Protein AF-A0A1M5AYP2-F1 (afdb_monomer_lite)

Radius of gyration: 13.38 Å; chains: 1; bounding box: 35×28×34 Å

Organism: NCBI:txid1123369

Structure (mmCIF, N/CA/C/O backbone):
data_AF-A0A1M5AYP2-F1
#
_entry.id   AF-A0A1M5AYP2-F1
#
loop_
_atom_site.group_PDB
_atom_site.id
_atom_site.type_symbol
_atom_site.label_atom_id
_atom_site.label_alt_id
_atom_site.label_comp_id
_atom_site.label_asym_id
_atom_site.label_entity_id
_atom_site.label_seq_id
_atom_site.pdbx_PDB_ins_code
_atom_site.Cartn_x
_atom_site.Cartn_y
_atom_site.Cartn_z
_atom_site.occupancy
_atom_site.B_iso_or_equiv
_atom_site.auth_seq_id
_atom_site.auth_comp_id
_atom_site.auth_asym_id
_atom_site.auth_atom_id
_atom_site.pdbx_PDB_model_num
ATOM 1 N N . MET A 1 1 ? -6.963 -2.518 9.883 1.00 96.50 1 MET A N 1
ATOM 2 C CA . MET A 1 1 ? -5.746 -1.759 10.312 1.00 96.50 1 MET A CA 1
ATOM 3 C C . MET A 1 1 ? -5.802 -0.309 9.828 1.00 96.50 1 MET A C 1
ATOM 5 O O . MET A 1 1 ? -6.464 -0.066 8.835 1.00 96.50 1 MET A O 1
ATOM 9 N N . ASN A 1 2 ? -5.105 0.643 10.453 1.00 97.88 2 ASN A N 1
ATOM 10 C CA . ASN A 1 2 ? -5.012 2.040 9.972 1.00 97.88 2 ASN A CA 1
ATOM 11 C C . ASN A 1 2 ? -3.704 2.336 9.203 1.00 97.88 2 ASN A C 1
ATOM 13 O O . ASN A 1 2 ? -2.793 1.505 9.170 1.00 97.88 2 ASN A O 1
ATOM 17 N N . LEU A 1 3 ? -3.571 3.537 8.626 1.00 97.81 3 LEU A N 1
ATOM 18 C CA . LEU A 1 3 ? -2.393 3.962 7.851 1.00 97.81 3 LEU A CA 1
ATOM 19 C C . LEU A 1 3 ? -1.069 3.863 8.618 1.00 97.81 3 LEU A C 1
ATOM 21 O O . LEU A 1 3 ? -0.034 3.513 8.043 1.00 97.81 3 LEU A O 1
ATOM 25 N N . LYS A 1 4 ? -1.077 4.176 9.918 1.00 97.50 4 LYS A N 1
ATOM 26 C CA . LYS A 1 4 ? 0.127 4.088 10.752 1.00 97.50 4 LYS A CA 1
ATOM 27 C C . LYS A 1 4 ? 0.553 2.629 10.915 1.00 97.50 4 LYS A C 1
ATOM 29 O O . LYS A 1 4 ? 1.718 2.308 10.697 1.00 97.50 4 LYS A O 1
ATOM 34 N N . GLU A 1 5 ? -0.390 1.754 11.249 1.00 98.38 5 GLU A N 1
ATOM 35 C CA . GLU A 1 5 ? -0.150 0.314 11.397 1.00 98.38 5 GLU A CA 1
ATOM 36 C C . GLU A 1 5 ? 0.295 -0.328 10.077 1.00 98.38 5 GLU A C 1
ATOM 38 O O . GLU A 1 5 ? 1.199 -1.164 10.071 1.00 98.38 5 GLU A O 1
ATOM 43 N N . LEU A 1 6 ? -0.301 0.091 8.956 1.00 98.50 6 LEU A N 1
ATOM 44 C CA . LEU A 1 6 ? 0.086 -0.332 7.613 1.00 98.50 6 LEU A CA 1
ATOM 45 C C . LEU A 1 6 ? 1.560 -0.018 7.343 1.00 98.50 6 LEU A C 1
ATOM 47 O O . LEU A 1 6 ? 2.332 -0.911 6.988 1.00 98.50 6 LEU A O 1
ATOM 51 N N . LYS A 1 7 ? 1.968 1.236 7.570 1.00 97.94 7 LYS A N 1
ATOM 52 C CA . LYS A 1 7 ? 3.356 1.672 7.389 1.00 97.94 7 LYS A CA 1
ATOM 53 C C . LYS A 1 7 ? 4.320 0.862 8.253 1.00 97.94 7 LYS A C 1
ATOM 55 O O . LYS A 1 7 ? 5.348 0.395 7.765 1.00 97.94 7 LYS A O 1
ATOM 60 N N . GLU A 1 8 ? 3.991 0.685 9.530 1.00 98.00 8 GLU A N 1
ATOM 61 C CA . GLU A 1 8 ? 4.811 -0.084 10.470 1.00 98.00 8 GLU A CA 1
ATOM 62 C C . GLU A 1 8 ? 4.969 -1.543 10.024 1.00 98.00 8 GLU A C 1
ATOM 64 O O . GLU A 1 8 ? 6.076 -2.082 10.080 1.00 98.00 8 GLU A O 1
ATOM 69 N N . LYS A 1 9 ? 3.902 -2.178 9.526 1.00 98.25 9 LYS A N 1
ATOM 70 C CA . LYS A 1 9 ? 3.951 -3.551 9.005 1.00 98.25 9 LYS A CA 1
ATOM 71 C C . LYS A 1 9 ? 4.796 -3.675 7.737 1.00 98.25 9 LYS A C 1
ATOM 73 O O . LYS A 1 9 ? 5.628 -4.577 7.672 1.00 98.25 9 LYS A O 1
ATOM 78 N N . LEU A 1 10 ? 4.622 -2.785 6.758 1.00 97.94 10 LEU A N 1
ATOM 79 C CA . LEU A 1 10 ? 5.399 -2.803 5.508 1.00 97.94 10 LEU A CA 1
ATOM 80 C C . LEU A 1 10 ? 6.904 -2.677 5.791 1.00 97.94 10 LEU A C 1
ATOM 82 O O . LEU A 1 10 ? 7.701 -3.470 5.289 1.00 97.94 10 LEU A O 1
ATOM 86 N N . ILE A 1 11 ? 7.279 -1.756 6.686 1.00 97.31 11 ILE A N 1
ATOM 87 C CA . ILE A 1 11 ? 8.669 -1.580 7.130 1.00 97.31 11 ILE A CA 1
ATOM 88 C C . ILE A 1 11 ? 9.168 -2.822 7.875 1.00 97.31 11 ILE A C 1
ATOM 90 O O . ILE A 1 11 ? 10.250 -3.324 7.578 1.00 97.31 11 ILE A O 1
ATOM 94 N N . LYS A 1 12 ? 8.390 -3.348 8.830 1.00 97.94 12 LYS A N 1
ATOM 95 C CA . LYS A 1 12 ? 8.777 -4.519 9.633 1.00 97.94 12 LYS A CA 1
ATOM 96 C C . LYS A 1 12 ? 9.035 -5.764 8.778 1.00 97.94 12 LYS A C 1
ATOM 98 O O . LYS A 1 12 ? 9.896 -6.566 9.132 1.00 97.94 12 LYS A O 1
ATOM 103 N N . ASN A 1 13 ? 8.320 -5.917 7.667 1.00 96.50 13 ASN A N 1
ATOM 104 C CA . ASN A 1 13 ? 8.507 -7.029 6.733 1.00 96.50 13 ASN A CA 1
ATOM 105 C C . ASN A 1 13 ? 9.569 -6.767 5.660 1.00 96.50 13 ASN A C 1
ATOM 107 O O . ASN A 1 13 ? 9.758 -7.607 4.786 1.00 96.50 13 ASN A O 1
ATOM 111 N N . ASN A 1 14 ? 10.294 -5.648 5.744 1.00 95.94 14 ASN A N 1
ATOM 112 C CA . ASN A 1 14 ? 11.322 -5.249 4.783 1.00 95.94 14 ASN A CA 1
ATOM 113 C C . ASN A 1 14 ? 10.793 -5.138 3.345 1.00 95.94 14 ASN A C 1
ATOM 115 O O . ASN A 1 14 ? 11.515 -5.458 2.401 1.00 95.94 14 ASN A O 1
ATOM 119 N N . ILE A 1 15 ? 9.546 -4.686 3.175 1.00 96.50 15 ILE A N 1
ATOM 120 C CA . ILE A 1 15 ? 9.010 -4.384 1.848 1.00 96.50 15 ILE A CA 1
ATOM 121 C C . ILE A 1 15 ? 9.646 -3.070 1.362 1.00 96.50 15 ILE A C 1
ATOM 123 O O . ILE A 1 15 ? 9.460 -2.036 2.019 1.00 96.50 15 ILE A O 1
ATOM 127 N N . PRO A 1 16 ? 10.384 -3.070 0.237 1.00 95.44 16 PRO A N 1
ATOM 128 C CA . PRO A 1 16 ? 11.052 -1.869 -0.254 1.00 95.44 16 PRO A CA 1
ATOM 129 C C . PRO A 1 16 ? 10.056 -0.763 -0.629 1.00 95.44 16 PRO A C 1
ATOM 131 O O . PRO A 1 16 ? 8.948 -1.042 -1.086 1.00 95.44 16 PRO A O 1
ATOM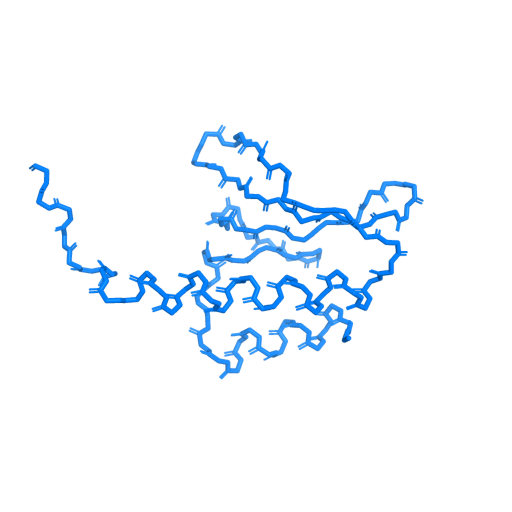 134 N N . GLN A 1 17 ? 10.430 0.501 -0.419 1.00 94.69 17 GLN A N 1
ATOM 135 C CA . GLN A 1 17 ? 9.516 1.644 -0.562 1.00 94.69 17 GLN A CA 1
ATOM 136 C C . GLN A 1 17 ? 9.027 1.850 -2.006 1.00 94.69 17 GLN A C 1
ATOM 138 O O . GLN A 1 17 ? 7.923 2.346 -2.227 1.00 94.69 17 GLN A O 1
ATOM 143 N N . GLU A 1 18 ? 9.811 1.437 -2.998 1.00 94.44 18 GLU A N 1
ATOM 144 C CA . GLU A 1 18 ? 9.420 1.442 -4.409 1.00 94.44 18 GLU A CA 1
ATOM 145 C C . GLU A 1 18 ? 8.201 0.554 -4.711 1.00 94.44 18 GLU A C 1
ATOM 147 O O . GLU A 1 18 ? 7.572 0.718 -5.745 1.00 94.44 18 GLU A O 1
ATOM 152 N N . TRP A 1 19 ? 7.790 -0.325 -3.795 1.00 96.56 19 TRP A N 1
ATOM 153 C CA . TRP A 1 19 ? 6.579 -1.130 -3.971 1.00 96.56 19 TRP A CA 1
ATOM 154 C C . TRP A 1 19 ? 5.313 -0.442 -3.459 1.00 96.56 19 TRP A C 1
ATOM 156 O O . TRP A 1 19 ? 4.217 -0.869 -3.810 1.00 96.56 19 TRP A O 1
ATOM 166 N N . TRP A 1 20 ? 5.418 0.588 -2.611 1.00 97.88 20 TRP A N 1
ATOM 167 C CA . TRP A 1 20 ? 4.249 1.110 -1.899 1.00 97.88 20 TRP A CA 1
ATOM 168 C C . TRP A 1 20 ? 4.288 2.610 -1.591 1.00 97.88 20 TRP A C 1
ATOM 170 O O . TRP A 1 20 ? 5.228 3.139 -0.996 1.00 97.88 20 TRP A O 1
ATOM 180 N N . GLY A 1 21 ? 3.192 3.285 -1.931 1.00 97.62 21 GLY A N 1
ATOM 181 C CA . GLY A 1 21 ? 2.886 4.672 -1.606 1.00 97.62 21 GLY A CA 1
ATOM 182 C C . GLY A 1 21 ? 1.614 4.771 -0.762 1.00 97.62 21 GLY A C 1
ATOM 183 O O . GLY A 1 21 ? 0.613 4.119 -1.048 1.00 97.62 21 GLY A O 1
ATOM 184 N N . ILE A 1 22 ? 1.648 5.588 0.293 1.00 97.56 22 ILE A N 1
ATOM 185 C CA . ILE A 1 22 ? 0.503 5.854 1.182 1.00 97.56 22 ILE A CA 1
ATOM 186 C C . ILE A 1 22 ? 0.402 7.361 1.483 1.00 97.56 22 ILE A C 1
ATOM 188 O O . ILE A 1 22 ? 1.390 8.082 1.300 1.00 97.56 22 ILE A O 1
ATOM 192 N N . PRO A 1 23 ? -0.739 7.873 1.978 1.00 95.44 23 PRO A N 1
ATOM 193 C CA . PRO A 1 23 ? -0.896 9.296 2.262 1.00 95.44 23 PRO A CA 1
ATOM 194 C C . PRO A 1 23 ? 0.120 9.812 3.290 1.00 95.44 23 PRO A C 1
ATOM 196 O O . PRO A 1 23 ? 0.476 9.128 4.251 1.00 95.44 23 PRO A O 1
ATOM 199 N N . GLY A 1 24 ? 0.580 11.051 3.101 1.00 90.25 24 GLY A N 1
ATOM 200 C CA . GLY A 1 24 ? 1.511 11.707 4.026 1.00 90.25 24 GLY A CA 1
ATOM 201 C C . GLY A 1 24 ? 2.978 11.282 3.889 1.00 90.25 24 GLY A C 1
ATOM 202 O O . GLY A 1 24 ? 3.786 11.643 4.747 1.00 90.25 24 GLY A O 1
ATOM 203 N N . GLN A 1 25 ? 3.353 10.554 2.830 1.00 89.19 25 GLN A N 1
ATOM 204 C CA . GLN A 1 25 ? 4.754 10.259 2.514 1.00 89.19 25 GLN A CA 1
ATOM 205 C C . GLN A 1 25 ? 5.141 10.692 1.097 1.00 89.19 25 GLN A C 1
ATOM 207 O O . GLN A 1 25 ? 4.337 10.639 0.171 1.00 89.19 25 GLN A O 1
ATOM 212 N N . PHE A 1 26 ? 6.407 11.073 0.917 1.00 89.38 26 PHE A N 1
ATOM 213 C CA . PHE A 1 26 ? 6.988 11.292 -0.405 1.00 89.38 26 PHE A CA 1
ATOM 214 C C . PHE A 1 26 ? 7.581 9.979 -0.927 1.00 89.38 26 PHE A C 1
ATOM 216 O O . PHE A 1 26 ? 8.573 9.492 -0.384 1.00 89.38 26 PHE A O 1
ATOM 223 N N . ALA A 1 27 ? 6.956 9.394 -1.950 1.00 90.94 27 ALA A N 1
ATOM 224 C CA . ALA A 1 27 ? 7.381 8.130 -2.552 1.00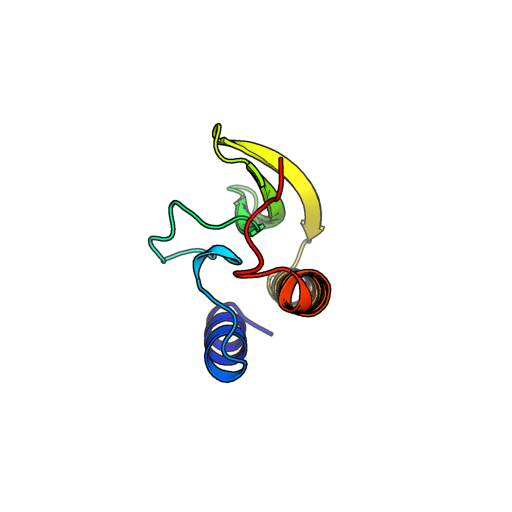 90.94 27 ALA A CA 1
ATOM 225 C C . ALA A 1 27 ? 7.107 8.118 -4.073 1.00 90.94 27 ALA A C 1
ATOM 227 O O . ALA A 1 27 ? 6.259 7.375 -4.546 1.00 90.94 27 ALA A O 1
ATOM 228 N N . PRO A 1 28 ? 7.773 8.979 -4.864 1.00 86.31 28 PRO A N 1
ATOM 229 C CA . PRO A 1 28 ? 7.421 9.210 -6.271 1.00 86.31 28 PRO A CA 1
ATOM 230 C C . PRO A 1 28 ? 7.661 8.006 -7.194 1.00 86.31 28 PRO A C 1
ATOM 232 O O . PRO A 1 28 ? 7.201 8.021 -8.329 1.00 86.31 28 PRO A O 1
ATOM 235 N N . SER A 1 29 ? 8.398 6.998 -6.728 1.00 89.44 29 SER A N 1
ATOM 236 C CA . SER A 1 29 ? 8.752 5.789 -7.475 1.00 89.44 29 SER A CA 1
ATOM 237 C C . SER A 1 29 ? 7.988 4.551 -7.000 1.00 89.44 29 SER A C 1
ATOM 239 O O . SER A 1 29 ? 8.475 3.447 -7.208 1.00 89.44 29 SER A O 1
ATOM 241 N N . SER A 1 30 ? 6.879 4.724 -6.277 1.00 95.50 30 SER A N 1
ATOM 242 C CA . SER A 1 30 ? 6.085 3.600 -5.783 1.00 95.50 30 SER A CA 1
ATOM 243 C C . SER A 1 30 ? 5.167 3.030 -6.861 1.00 95.50 30 SER A C 1
ATOM 245 O O . SER A 1 30 ? 4.398 3.783 -7.461 1.00 95.50 30 SER A O 1
ATOM 247 N N . ASP A 1 31 ? 5.208 1.710 -7.027 1.00 96.19 31 ASP A N 1
ATOM 248 C CA . ASP A 1 31 ? 4.371 0.959 -7.967 1.00 96.19 31 ASP A CA 1
ATOM 249 C C . ASP A 1 31 ? 2.901 0.936 -7.528 1.00 96.19 31 ASP A C 1
ATOM 251 O O . ASP A 1 31 ? 2.011 1.293 -8.295 1.00 96.19 31 ASP A O 1
ATOM 255 N N . PHE A 1 32 ? 2.620 0.550 -6.280 1.00 98.31 32 PHE A N 1
ATOM 256 C CA . PHE A 1 32 ? 1.256 0.501 -5.748 1.00 98.31 32 PHE A CA 1
ATOM 257 C C . PHE A 1 32 ? 0.980 1.671 -4.815 1.00 98.31 32 PHE A C 1
ATOM 259 O O . PHE A 1 32 ? 1.821 2.052 -4.002 1.00 98.31 32 PHE A O 1
ATOM 266 N N . TRP A 1 33 ? -0.236 2.199 -4.872 1.00 98.25 33 TRP A N 1
ATOM 267 C CA . TRP A 1 33 ? -0.671 3.327 -4.062 1.00 98.25 33 TRP A CA 1
ATOM 268 C C . TRP A 1 33 ? -1.989 3.067 -3.356 1.00 98.25 33 TRP A C 1
ATOM 270 O O . TRP A 1 33 ? -2.915 2.499 -3.933 1.00 98.25 33 TRP A O 1
ATOM 280 N N . LEU A 1 34 ? -2.065 3.554 -2.121 1.00 98.50 34 LEU A N 1
ATOM 281 C CA . LEU A 1 34 ? -3.294 3.778 -1.376 1.00 98.50 34 LEU A CA 1
ATOM 282 C C . LEU A 1 34 ? -3.517 5.289 -1.261 1.00 98.50 34 LEU A C 1
ATOM 284 O O . LEU A 1 34 ? -2.644 6.018 -0.788 1.00 98.50 34 LEU A O 1
ATOM 288 N N . GLU A 1 35 ? -4.692 5.760 -1.661 1.00 97.19 35 GLU A N 1
ATOM 289 C CA . GLU A 1 35 ? -5.072 7.174 -1.615 1.00 97.19 35 GLU A CA 1
ATOM 290 C C . GLU A 1 35 ? -6.512 7.320 -1.102 1.00 97.19 35 GLU A C 1
ATOM 292 O O . GLU A 1 35 ? -7.334 6.413 -1.254 1.00 97.19 35 GLU A O 1
ATOM 297 N N . GLN A 1 36 ? -6.820 8.457 -0.472 1.00 96.56 36 GLN A N 1
ATOM 298 C CA . GLN A 1 36 ? -8.188 8.821 -0.110 1.00 96.56 36 GLN A CA 1
ATOM 299 C C . GLN A 1 36 ? -8.684 9.916 -1.057 1.00 96.56 36 GLN A C 1
ATOM 301 O O . GLN A 1 36 ? -8.066 10.972 -1.182 1.00 96.56 36 GLN A O 1
ATOM 306 N N . ASN A 1 37 ? -9.815 9.666 -1.706 1.00 94.88 37 ASN A N 1
ATOM 307 C CA . ASN A 1 37 ? -10.494 10.630 -2.558 1.00 94.88 37 ASN A CA 1
ATOM 308 C C . ASN A 1 37 ? -11.157 11.735 -1.723 1.00 94.88 37 ASN A C 1
ATOM 310 O O . ASN A 1 37 ? -11.466 11.562 -0.543 1.00 94.88 37 ASN A O 1
ATOM 314 N N . GLY A 1 38 ? -11.466 12.866 -2.364 1.00 94.25 38 GLY A N 1
ATOM 315 C CA . GLY A 1 38 ? -12.133 13.997 -1.706 1.00 94.25 38 GLY A CA 1
ATOM 316 C C . GLY A 1 38 ? -13.540 13.695 -1.167 1.00 94.25 38 GLY A C 1
ATOM 317 O O . GLY A 1 38 ? -14.036 14.439 -0.326 1.00 94.25 38 GLY A O 1
ATOM 318 N N . ASP A 1 39 ? -14.176 12.610 -1.617 1.00 95.31 39 ASP A N 1
ATOM 319 C CA . ASP A 1 39 ? -15.472 12.129 -1.117 1.00 95.31 39 ASP A CA 1
ATOM 320 C C . ASP A 1 39 ? -15.350 11.169 0.085 1.00 95.31 39 ASP A C 1
ATOM 322 O O . ASP A 1 39 ? -16.355 10.661 0.583 1.00 95.31 39 ASP A O 1
ATOM 326 N N . GLY A 1 40 ? -14.126 10.922 0.559 1.00 95.75 40 GLY A N 1
ATOM 327 C CA . GLY A 1 40 ? -13.822 10.033 1.677 1.00 95.75 40 GLY A CA 1
ATOM 328 C C . GLY A 1 40 ? -13.656 8.561 1.297 1.00 95.75 40 GLY A C 1
ATOM 329 O O . GLY A 1 40 ? -13.291 7.767 2.167 1.00 95.75 40 GLY A O 1
ATOM 330 N N . THR A 1 41 ? -13.881 8.182 0.033 1.00 97.88 41 THR A N 1
ATOM 331 C CA . THR A 1 41 ? -13.602 6.821 -0.445 1.00 97.88 41 THR A CA 1
ATOM 332 C C . THR A 1 41 ? -12.104 6.573 -0.553 1.00 97.88 41 THR A C 1
ATOM 334 O O . THR A 1 41 ? -11.319 7.483 -0.812 1.00 97.88 41 THR A O 1
ATOM 337 N N . TRP A 1 42 ? -11.698 5.324 -0.364 1.00 98.56 42 TRP A N 1
ATOM 338 C CA . TRP A 1 42 ? -10.311 4.899 -0.511 1.00 98.56 42 TRP A CA 1
ATOM 339 C C . TRP A 1 42 ? -10.123 4.191 -1.842 1.00 98.56 42 TRP A C 1
ATOM 341 O O . TRP A 1 42 ? -10.986 3.417 -2.262 1.00 98.56 42 TRP A O 1
ATOM 351 N N . ILE A 1 43 ? -8.993 4.432 -2.492 1.00 98.56 43 ILE A N 1
ATOM 352 C CA . ILE A 1 43 ? -8.632 3.835 -3.772 1.00 98.56 43 ILE A CA 1
ATOM 353 C C . ILE A 1 43 ? -7.255 3.189 -3.673 1.00 98.56 43 ILE A C 1
ATOM 355 O O . ILE A 1 43 ? -6.317 3.766 -3.124 1.00 98.56 43 ILE A O 1
ATOM 359 N N . VAL A 1 44 ? -7.158 1.981 -4.217 1.00 98.69 44 VAL A N 1
ATOM 360 C CA . VAL A 1 44 ? -5.900 1.278 -4.442 1.00 98.69 44 VAL A CA 1
ATOM 361 C C . VAL A 1 44 ? -5.660 1.203 -5.939 1.00 98.69 44 VAL A C 1
ATOM 363 O O . VAL A 1 44 ? -6.536 0.755 -6.686 1.00 98.69 44 VAL A O 1
ATOM 366 N N . TYR A 1 45 ? -4.488 1.646 -6.378 1.00 98.44 45 TYR A N 1
ATOM 367 C CA . TYR A 1 45 ? -4.111 1.666 -7.787 1.00 98.44 45 TYR A CA 1
ATOM 368 C C . TYR A 1 45 ? -2.641 1.293 -7.983 1.00 98.44 45 TYR A C 1
ATOM 370 O O . TYR A 1 45 ? -1.820 1.465 -7.084 1.00 98.44 45 TYR A O 1
ATOM 378 N N . TYR A 1 46 ? -2.321 0.783 -9.166 1.00 98.00 46 TYR A N 1
ATOM 379 C CA . TYR A 1 46 ? -0.955 0.661 -9.668 1.00 98.00 46 TYR A CA 1
ATOM 380 C C . TYR A 1 46 ? -0.605 1.904 -10.495 1.00 98.00 46 TYR A C 1
ATOM 382 O O . TYR A 1 46 ? -1.479 2.441 -11.179 1.00 98.00 46 TYR A O 1
ATOM 390 N N . GLN A 1 47 ? 0.639 2.371 -10.441 1.00 95.19 47 GLN A N 1
ATOM 391 C CA . GLN A 1 47 ? 1.150 3.470 -11.251 1.00 95.19 47 GLN A CA 1
ATOM 392 C C . GLN A 1 47 ? 2.423 3.050 -11.992 1.00 95.19 47 GLN A C 1
ATOM 394 O O . GLN A 1 47 ? 3.397 2.648 -11.365 1.00 95.19 47 GLN A O 1
ATOM 399 N N . ASP A 1 48 ? 2.427 3.187 -13.319 1.00 92.75 48 ASP A N 1
ATOM 400 C CA . ASP A 1 48 ? 3.603 2.869 -14.140 1.00 92.75 48 ASP A CA 1
ATOM 401 C C . ASP A 1 48 ? 4.650 4.002 -14.156 1.00 92.75 48 ASP A C 1
ATOM 403 O O . ASP A 1 48 ? 4.412 5.120 -13.679 1.00 92.75 48 ASP A O 1
ATOM 407 N N . GLU A 1 49 ? 5.816 3.757 -14.771 1.00 89.62 49 GLU A N 1
ATOM 408 C CA . GLU A 1 49 ? 6.892 4.757 -14.850 1.00 89.62 49 GLU A CA 1
ATOM 409 C C . GLU A 1 49 ? 6.538 6.020 -15.660 1.00 89.62 49 GLU A C 1
ATOM 411 O O . GLU A 1 49 ? 7.272 7.011 -15.632 1.00 89.62 49 GLU A O 1
ATOM 416 N N . ARG A 1 50 ? 5.425 5.999 -16.402 1.00 90.31 50 ARG A N 1
ATOM 417 C CA . ARG A 1 50 ? 4.909 7.131 -17.185 1.00 90.31 50 ARG A CA 1
ATOM 418 C C . ARG A 1 50 ? 3.830 7.903 -16.426 1.00 90.31 50 ARG A C 1
ATOM 420 O O . ARG A 1 50 ? 3.343 8.911 -16.938 1.00 90.31 50 ARG A O 1
ATOM 427 N N . GLY A 1 51 ? 3.479 7.460 -15.220 1.00 89.56 51 GLY A N 1
ATOM 428 C CA . GLY A 1 51 ? 2.450 8.057 -14.378 1.00 89.56 51 GLY A CA 1
ATOM 429 C C . GLY A 1 51 ? 1.028 7.620 -14.725 1.00 89.56 51 GLY A C 1
ATOM 430 O O . GLY A 1 51 ? 0.083 8.215 -14.202 1.00 89.56 51 GLY A O 1
ATOM 431 N N . ASN A 1 52 ? 0.841 6.611 -15.583 1.00 94.69 52 ASN A N 1
ATOM 432 C CA . ASN A 1 52 ? -0.489 6.059 -15.830 1.00 94.69 52 ASN A CA 1
ATOM 433 C C . ASN A 1 52 ? -0.942 5.291 -14.594 1.00 94.69 52 ASN A C 1
ATOM 435 O O . ASN A 1 52 ? -0.191 4.474 -14.067 1.00 94.69 52 ASN A O 1
ATOM 439 N N . LYS A 1 53 ? -2.177 5.542 -14.156 1.00 95.75 53 LYS A N 1
ATOM 440 C CA . LYS A 1 53 ? -2.781 4.866 -13.008 1.00 95.75 53 LYS A CA 1
ATOM 441 C C . LYS A 1 53 ? -3.784 3.820 -13.482 1.00 95.75 53 LYS A C 1
ATOM 443 O O . LYS A 1 53 ? -4.679 4.151 -14.258 1.00 95.75 53 LYS A O 1
ATOM 448 N N . ASP A 1 54 ? -3.674 2.603 -12.965 1.00 97.44 54 ASP A N 1
ATOM 449 C CA . ASP A 1 54 ? -4.677 1.553 -13.124 1.00 97.44 54 ASP A CA 1
ATOM 450 C C . ASP A 1 54 ? -5.351 1.258 -11.783 1.00 97.44 54 ASP A C 1
ATOM 452 O O . ASP A 1 54 ? -4.698 0.911 -10.797 1.00 97.44 54 ASP A O 1
ATOM 456 N N . THR A 1 55 ? -6.669 1.445 -11.726 1.00 98.12 55 THR A N 1
ATOM 457 C CA . THR A 1 55 ? -7.426 1.277 -10.482 1.00 98.12 55 THR A CA 1
ATOM 458 C C . THR A 1 55 ? -7.650 -0.199 -10.210 1.00 98.12 55 THR A C 1
ATOM 460 O O . THR A 1 55 ? -8.343 -0.879 -10.958 1.00 98.12 55 THR A O 1
ATOM 463 N N . ILE A 1 56 ? -7.142 -0.672 -9.076 1.0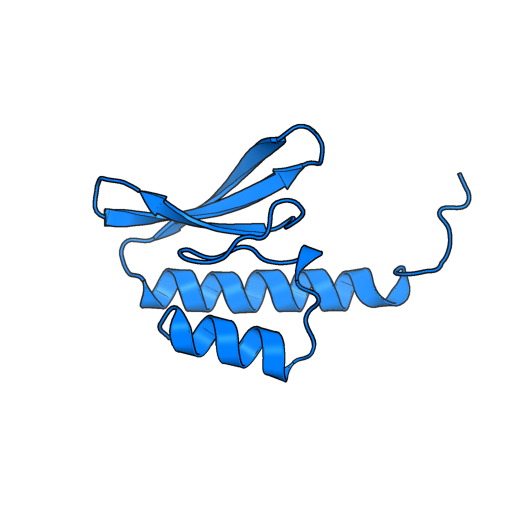0 98.44 56 ILE A N 1
ATOM 464 C CA . ILE A 1 56 ? -7.282 -2.063 -8.651 1.00 98.44 56 ILE A CA 1
ATOM 465 C C . ILE A 1 56 ? -8.603 -2.245 -7.904 1.00 98.44 56 ILE A C 1
ATOM 467 O O . ILE A 1 56 ? -9.361 -3.175 -8.184 1.00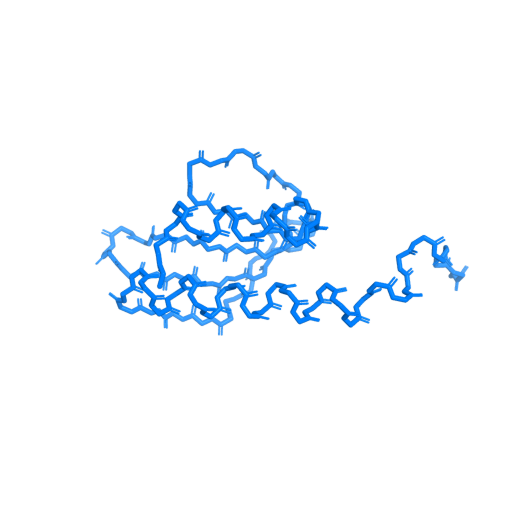 98.44 56 ILE A O 1
ATOM 471 N N . LYS A 1 57 ? -8.887 -1.374 -6.924 1.00 98.50 57 LYS A N 1
ATOM 472 C CA . LYS A 1 57 ? -10.089 -1.485 -6.086 1.00 98.50 57 LYS A CA 1
ATOM 473 C C . LYS A 1 57 ? -10.402 -0.19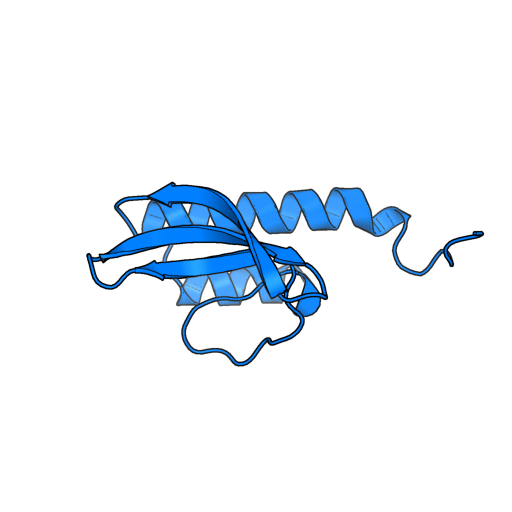6 -5.325 1.00 98.50 57 LYS A C 1
ATOM 475 O O . LYS A 1 57 ? -9.505 0.589 -5.034 1.00 98.50 57 LYS A O 1
ATOM 480 N N . THR A 1 58 ? -11.670 -0.013 -4.956 1.00 98.44 58 THR A N 1
ATOM 481 C CA . THR A 1 58 ? -12.124 1.057 -4.058 1.00 98.44 58 THR A CA 1
ATOM 482 C C . THR A 1 58 ? -12.795 0.501 -2.803 1.00 98.44 58 THR A C 1
ATOM 484 O O . THR A 1 58 ? -13.356 -0.599 -2.813 1.00 98.44 58 THR A O 1
ATOM 487 N N . PHE A 1 59 ? -12.737 1.270 -1.717 1.00 98.50 59 PHE A N 1
ATOM 488 C CA . PHE A 1 59 ? -13.251 0.908 -0.397 1.00 98.50 59 PHE A CA 1
ATOM 489 C C . PHE A 1 59 ? -13.948 2.094 0.266 1.00 98.50 59 PHE A C 1
ATOM 491 O O . PHE A 1 59 ? -13.679 3.258 -0.041 1.00 98.50 59 PHE A O 1
ATOM 498 N N . LYS A 1 60 ? -14.845 1.795 1.208 1.00 98.19 60 LYS A N 1
ATOM 499 C CA . LYS A 1 60 ? -15.544 2.815 2.006 1.00 98.19 60 LYS A CA 1
ATOM 500 C C . LYS A 1 60 ? -14.892 3.074 3.362 1.00 98.19 60 LYS A C 1
ATOM 502 O O . LYS A 1 60 ? -15.212 4.078 3.988 1.00 98.19 60 LYS A O 1
ATOM 507 N N . SER A 1 61 ? -14.012 2.189 3.821 1.00 98.19 61 SER A N 1
ATOM 508 C CA . SER A 1 61 ? -13.311 2.320 5.096 1.00 98.19 61 SER A CA 1
ATOM 509 C C . SER A 1 61 ? -11.799 2.305 4.885 1.00 98.19 61 SER A C 1
ATOM 511 O O . SER A 1 61 ? -11.287 1.626 3.995 1.00 98.19 61 SER A O 1
ATOM 513 N N . GLU A 1 62 ? -11.089 3.059 5.725 1.00 98.19 62 GLU A N 1
ATOM 514 C CA . GLU A 1 62 ? -9.623 3.017 5.793 1.00 98.19 62 GLU A CA 1
ATOM 515 C C . GLU A 1 62 ? -9.142 1.613 6.160 1.00 98.19 62 GLU A C 1
ATOM 517 O O . GLU A 1 62 ? -8.163 1.124 5.606 1.00 98.19 62 GLU A O 1
ATOM 522 N N . GLU A 1 63 ? -9.867 0.966 7.074 1.00 98.56 63 GLU A N 1
ATOM 523 C CA . GLU A 1 63 ? -9.536 -0.350 7.599 1.00 98.56 63 GLU A CA 1
ATOM 524 C C . GLU A 1 63 ? -9.445 -1.416 6.507 1.00 98.56 63 GLU A C 1
ATOM 526 O O . GLU A 1 63 ? -8.400 -2.058 6.374 1.00 98.56 63 GLU A O 1
ATOM 531 N N . GLU A 1 64 ? -10.497 -1.550 5.694 1.00 98.62 64 GLU A N 1
ATOM 532 C CA . GLU A 1 64 ? -10.533 -2.509 4.587 1.00 98.62 64 GLU A CA 1
ATOM 533 C C . GLU A 1 64 ? -9.487 -2.170 3.521 1.00 98.62 64 GLU A C 1
ATOM 535 O O . GLU A 1 64 ? -8.848 -3.065 2.965 1.00 98.62 64 GLU A O 1
ATOM 540 N N . ALA A 1 65 ? -9.294 -0.878 3.241 1.00 98.69 65 ALA A N 1
ATOM 541 C CA . ALA A 1 65 ? -8.346 -0.428 2.233 1.00 98.69 65 ALA A CA 1
ATOM 542 C C . ALA A 1 65 ? -6.899 -0.732 2.639 1.00 98.69 65 ALA A C 1
ATOM 544 O O . ALA A 1 65 ? -6.129 -1.244 1.828 1.00 98.69 65 ALA A O 1
ATOM 545 N N . CYS A 1 66 ? -6.534 -0.466 3.896 1.00 98.75 66 CYS A N 1
ATOM 546 C CA . CYS A 1 66 ? -5.202 -0.757 4.416 1.00 98.75 66 CYS A CA 1
ATOM 547 C C . CYS A 1 66 ? -4.940 -2.265 4.499 1.00 98.75 66 CYS A C 1
ATOM 549 O O . CYS A 1 66 ? -3.829 -2.704 4.206 1.00 98.75 66 CYS 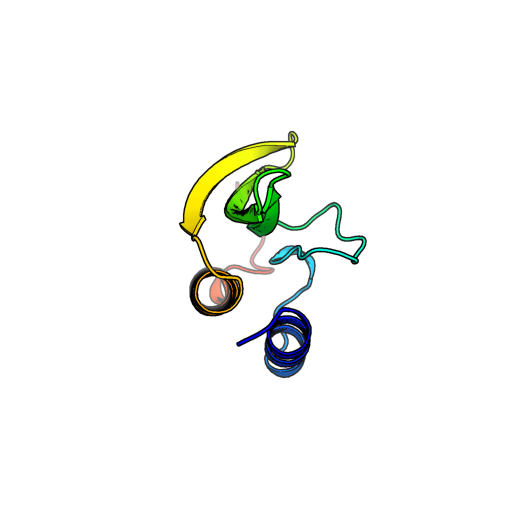A O 1
ATOM 551 N N . GLU A 1 67 ? -5.944 -3.058 4.881 1.00 98.75 67 GLU A N 1
ATOM 552 C CA . GLU A 1 67 ? -5.856 -4.524 4.895 1.00 98.75 67 GLU A CA 1
ATOM 553 C C . GLU A 1 67 ? -5.596 -5.087 3.508 1.00 98.75 67 GLU A C 1
ATOM 555 O O . GLU A 1 67 ? -4.596 -5.774 3.298 1.00 98.75 67 GLU A O 1
ATOM 560 N N . PHE A 1 68 ? -6.422 -4.700 2.542 1.00 98.81 68 PHE A N 1
ATOM 561 C CA . PHE A 1 68 ? -6.238 -5.115 1.162 1.00 98.81 68 PHE A CA 1
ATOM 562 C C . PHE A 1 68 ? -4.894 -4.658 0.587 1.00 98.81 68 PHE A C 1
ATOM 564 O O . PHE A 1 68 ? -4.219 -5.433 -0.086 1.00 98.81 68 PHE A O 1
ATOM 571 N N . PHE A 1 69 ? -4.498 -3.409 0.840 1.00 98.75 69 PHE A N 1
ATOM 572 C CA . PHE A 1 69 ? -3.260 -2.853 0.305 1.00 98.75 69 PHE A CA 1
ATOM 573 C C . PHE A 1 69 ? -2.025 -3.591 0.829 1.00 98.75 69 PHE A C 1
ATOM 575 O O . PHE A 1 69 ? -1.129 -3.918 0.054 1.00 98.75 69 PHE A O 1
ATOM 582 N N . TYR A 1 70 ? -1.989 -3.899 2.128 1.00 98.81 70 TYR A N 1
ATOM 583 C CA . TYR A 1 70 ? -0.909 -4.683 2.721 1.00 98.81 70 TYR A CA 1
ATOM 584 C C . TYR A 1 70 ? -0.787 -6.071 2.079 1.00 98.81 70 TYR A C 1
ATOM 586 O O . TYR A 1 70 ? 0.320 -6.481 1.718 1.00 98.81 70 TYR A O 1
ATOM 594 N N . ASP A 1 71 ? -1.910 -6.777 1.925 1.00 98.62 71 ASP A N 1
ATOM 595 C CA . ASP A 1 71 ? -1.934 -8.123 1.348 1.00 98.62 71 ASP A CA 1
ATOM 596 C C . ASP A 1 71 ? -1.491 -8.107 -0.118 1.00 98.62 71 ASP A C 1
ATOM 598 O O . ASP A 1 71 ? -0.674 -8.937 -0.520 1.00 98.62 71 ASP A O 1
ATOM 602 N N . LEU A 1 72 ? -1.978 -7.134 -0.896 1.00 98.62 72 LEU A N 1
ATOM 603 C CA . LEU A 1 72 ? -1.590 -6.921 -2.289 1.00 98.62 72 LEU A CA 1
ATOM 604 C C . LEU A 1 72 ? -0.078 -6.720 -2.406 1.00 98.62 72 LEU A C 1
ATOM 606 O O . LEU A 1 72 ? 0.600 -7.517 -3.045 1.00 98.62 72 LEU A O 1
ATOM 610 N N . VAL A 1 73 ? 0.458 -5.685 -1.757 1.00 98.06 73 VAL A N 1
ATOM 611 C CA . VAL A 1 73 ? 1.874 -5.317 -1.883 1.00 98.06 73 VAL A CA 1
ATOM 612 C C . VAL A 1 73 ? 2.783 -6.453 -1.417 1.00 98.06 73 VAL A C 1
ATOM 614 O O . VAL A 1 73 ? 3.773 -6.761 -2.076 1.00 98.06 73 VAL A O 1
ATOM 617 N N . THR A 1 74 ? 2.454 -7.099 -0.294 1.00 98.06 74 THR A N 1
ATOM 618 C CA . THR A 1 74 ? 3.274 -8.195 0.240 1.00 98.06 74 THR A CA 1
ATOM 619 C C . THR A 1 74 ? 3.282 -9.391 -0.706 1.00 98.06 74 THR A C 1
ATOM 621 O O . THR A 1 74 ? 4.336 -9.983 -0.936 1.00 98.06 74 THR A O 1
ATOM 624 N N . LYS A 1 75 ? 2.125 -9.739 -1.279 1.00 97.94 75 LYS A N 1
ATOM 625 C CA . LYS A 1 75 ? 2.014 -10.833 -2.243 1.00 97.94 75 LYS A CA 1
ATOM 626 C C . LYS A 1 75 ? 2.820 -10.542 -3.510 1.00 97.94 75 LYS A C 1
ATOM 628 O O . LYS A 1 75 ? 3.647 -11.364 -3.891 1.00 97.94 75 LYS A O 1
ATOM 633 N N . GLU A 1 76 ? 2.603 -9.383 -4.126 1.00 96.94 76 GLU A N 1
ATOM 634 C CA . GLU A 1 76 ? 3.277 -8.985 -5.369 1.00 96.94 76 GLU A CA 1
ATOM 635 C C . GLU A 1 76 ? 4.801 -8.926 -5.177 1.00 96.94 76 GLU A C 1
ATOM 637 O O . GLU A 1 76 ? 5.563 -9.443 -5.997 1.00 96.94 76 GLU A O 1
ATOM 642 N N . TYR A 1 77 ? 5.259 -8.386 -4.041 1.00 96.06 77 TYR A N 1
ATOM 643 C CA . TYR A 1 77 ? 6.679 -8.367 -3.699 1.00 96.06 77 TYR A CA 1
ATOM 644 C C . TYR A 1 77 ? 7.261 -9.778 -3.558 1.00 96.06 77 TYR A C 1
ATOM 646 O O . TYR A 1 77 ? 8.302 -10.064 -4.148 1.00 96.06 77 TYR A O 1
ATOM 654 N N . GLU A 1 78 ? 6.619 -10.675 -2.803 1.00 95.62 78 GLU A N 1
ATOM 655 C CA . GLU A 1 78 ? 7.125 -12.041 -2.610 1.00 95.62 78 GLU A CA 1
ATOM 656 C C . GLU A 1 78 ? 7.139 -12.851 -3.917 1.00 95.62 78 GLU A C 1
ATOM 658 O O . GLU A 1 78 ? 8.075 -13.622 -4.146 1.00 95.62 78 GLU A O 1
ATOM 663 N N . GLU A 1 79 ? 6.170 -12.642 -4.813 1.00 95.50 79 GLU A N 1
ATOM 664 C CA . GLU A 1 79 ? 6.148 -13.268 -6.143 1.00 95.50 79 GLU A CA 1
ATOM 665 C C . GLU A 1 79 ? 7.265 -12.737 -7.060 1.00 95.50 79 GLU A C 1
ATOM 667 O O . GLU A 1 79 ? 7.869 -13.505 -7.819 1.00 95.50 79 GLU A O 1
ATOM 672 N N . ALA A 1 80 ? 7.602 -11.449 -6.965 1.00 92.62 80 ALA A N 1
ATOM 673 C CA . ALA A 1 80 ? 8.648 -10.820 -7.772 1.00 92.62 80 ALA A CA 1
ATOM 674 C C . ALA A 1 80 ? 10.070 -11.009 -7.223 1.00 92.62 80 ALA A C 1
ATOM 676 O O . ALA A 1 80 ? 11.043 -10.999 -7.986 1.00 92.62 80 ALA A O 1
ATOM 677 N N . LYS A 1 81 ? 10.217 -11.211 -5.912 1.00 89.00 81 LYS A N 1
ATOM 678 C CA . LYS A 1 81 ? 11.494 -11.336 -5.188 1.00 89.00 81 LYS A CA 1
ATOM 679 C C . LYS A 1 81 ? 12.516 -12.283 -5.830 1.00 89.00 81 LYS A C 1
ATOM 681 O O . LYS A 1 81 ? 13.691 -11.915 -5.867 1.00 89.00 81 LYS A O 1
ATOM 686 N N . PRO A 1 82 ? 12.145 -13.447 -6.407 1.00 90.19 82 PRO A N 1
ATOM 687 C CA . PRO A 1 82 ? 13.097 -14.321 -7.097 1.00 90.19 82 PRO A CA 1
ATOM 688 C C . PRO A 1 82 ? 13.744 -13.715 -8.353 1.00 90.19 82 PRO A C 1
ATOM 690 O O . PRO A 1 82 ? 14.728 -14.278 -8.848 1.00 90.19 82 PRO A O 1
ATOM 693 N N . TYR A 1 83 ? 13.192 -12.623 -8.886 1.00 85.75 83 TYR A N 1
ATOM 694 C CA . TYR A 1 83 ? 13.612 -11.962 -10.125 1.00 85.75 83 TYR A CA 1
ATOM 695 C C . TYR A 1 83 ? 14.308 -10.615 -9.886 1.00 85.75 83 TYR A C 1
ATOM 697 O O . TYR A 1 83 ? 14.983 -10.111 -10.783 1.00 85.75 83 TYR A O 1
ATOM 705 N N . ILE A 1 84 ? 14.209 -10.051 -8.680 1.00 81.50 84 ILE A N 1
ATOM 706 C CA . ILE A 1 84 ? 14.885 -8.801 -8.317 1.00 81.50 84 ILE A CA 1
ATOM 707 C C . ILE A 1 84 ? 16.408 -9.008 -8.396 1.00 81.50 84 ILE A C 1
ATOM 709 O O . ILE A 1 84 ? 16.962 -9.929 -7.798 1.00 81.50 84 ILE A O 1
ATOM 713 N N . GLY A 1 85 ? 17.098 -8.169 -9.174 1.00 69.38 85 GLY A N 1
ATOM 714 C CA . GLY A 1 85 ? 18.559 -8.216 -9.334 1.00 69.38 85 GLY A CA 1
ATOM 715 C C . GLY A 1 85 ? 19.088 -9.280 -10.306 1.00 69.38 85 GLY A C 1
ATOM 716 O O . GLY A 1 85 ? 20.272 -9.257 -10.644 1.00 69.38 85 GLY A O 1
ATOM 717 N N . LYS A 1 86 ? 18.236 -10.170 -10.829 1.00 61.25 86 LYS A N 1
ATOM 718 C CA . LYS A 1 86 ? 18.576 -10.975 -12.007 1.00 61.25 86 LYS A CA 1
ATOM 719 C C . LYS A 1 86 ? 18.327 -10.082 -13.208 1.00 61.25 86 LYS A C 1
ATOM 721 O O . LYS A 1 86 ? 17.180 -9.905 -13.603 1.00 61.25 86 LYS A O 1
ATOM 726 N N . GLY A 1 87 ? 19.384 -9.435 -13.704 1.00 50.94 87 GLY A N 1
ATOM 727 C CA . GLY A 1 87 ? 19.303 -8.532 -14.849 1.00 50.94 87 GLY A CA 1
ATOM 728 C C . GLY A 1 87 ? 18.360 -9.094 -15.910 1.00 50.94 87 GLY A C 1
ATOM 729 O O . GLY A 1 87 ? 18.451 -10.274 -16.251 1.00 50.94 87 GLY A O 1
ATOM 730 N N . LYS A 1 88 ? 17.417 -8.262 -16.371 1.00 45.62 88 LYS A N 1
ATOM 731 C CA . LYS A 1 88 ? 16.631 -8.539 -17.571 1.00 45.62 88 LYS A CA 1
ATOM 732 C C . LYS A 1 88 ? 17.639 -8.870 -18.673 1.00 45.62 88 LYS A C 1
ATOM 734 O O . LYS A 1 88 ? 18.241 -7.963 -19.237 1.00 45.62 88 LYS A O 1
ATOM 739 N N . ASN A 1 89 ? 17.851 -10.155 -18.936 1.00 43.69 89 ASN A N 1
ATOM 740 C CA . ASN A 1 89 ? 18.431 -10.604 -20.190 1.00 43.69 89 ASN A CA 1
ATOM 741 C C . ASN A 1 89 ? 17.351 -10.323 -21.242 1.00 43.69 89 ASN A C 1
ATOM 743 O O . ASN A 1 89 ? 16.518 -11.184 -21.523 1.00 43.69 89 ASN A O 1
ATOM 747 N N . LEU A 1 90 ? 17.292 -9.065 -21.679 1.00 40.94 90 LEU A N 1
ATOM 748 C CA . LEU A 1 90 ? 16.683 -8.653 -22.937 1.00 40.94 90 LEU A CA 1
ATOM 749 C C . LEU A 1 90 ? 17.715 -8.857 -24.044 1.00 40.94 90 LEU A C 1
ATOM 751 O O . LEU A 1 90 ? 18.895 -8.509 -23.803 1.00 40.94 90 LEU A O 1
#

Foldseek 3Di:
DAPVVLVVVCVVVVQDLLCEDEPPDDRVNHQWYWDADPVRKIWIWGADPVGDTDTDDIGNDNVVSSVVRSVVSVVVCVVCVVPVPVPPPD

pLDDT: mean 92.96, std 11.78, range [40.94, 98.81]

Sequence (90 aa):
MNLKELKEKLIKNNIPQEWWGIPGQFAPSSDFWLEQNGDGTWIVYYQDERGNKDTIKTFKSEEEACEFFYDLVTKEYEEAKPYIGKGKNL

Secondary structure (DSSP, 8-state):
--HHHHHHHHHHTT--GGGEE-TTS--TT-SEEEEE-TTS-EEEEEE-TT--EEEEEEESSHHHHHHHHHHHHHHHHHHHGGGTTS----